Protein AF-A0A967I7N5-F1 (afdb_monomer_lite)

Radius of gyration: 12.43 Å; chains: 1; bounding box: 34×30×29 Å

Secondary structure (DSSP, 8-state):
--EEEEES---SGGGHHHHHHHHHHHHHTT--EEEEEES--HHHHHHHHHHHHHH--EEEEEEE-SSS-EEEEEEEEE--

Structure (mmCIF, N/CA/C/O backbone):
data_AF-A0A967I7N5-F1
#
_entry.id   AF-A0A967I7N5-F1
#
loop_
_atom_site.group_PDB
_atom_site.id
_atom_site.type_symbol
_atom_site.label_atom_id
_atom_site.label_alt_id
_atom_site.label_comp_id
_atom_site.label_asym_id
_atom_site.label_entity_id
_atom_site.label_seq_id
_atom_site.pdbx_PDB_ins_code
_atom_site.Cartn_x
_atom_site.Cartn_y
_atom_site.Cartn_z
_atom_site.occupancy
_atom_site.B_iso_or_equiv
_atom_site.auth_seq_id
_atom_site.auth_comp_id
_atom_site.auth_asym_id
_atom_site.auth_atom_id
_atom_site.pdbx_PDB_model_num
ATOM 1 N N . VAL A 1 1 ? -12.244 -11.822 12.349 1.00 71.25 1 VAL A N 1
ATOM 2 C CA . VAL A 1 1 ? -11.505 -10.579 12.027 1.00 71.25 1 VAL A CA 1
ATOM 3 C C . VAL A 1 1 ? -11.571 -10.436 10.532 1.00 71.25 1 VAL A C 1
ATOM 5 O O . VAL A 1 1 ? -11.207 -11.395 9.865 1.00 71.25 1 VAL A O 1
ATOM 8 N N . ASP A 1 2 ? -12.055 -9.310 10.023 1.00 92.94 2 ASP A N 1
ATOM 9 C CA . ASP A 1 2 ? -12.144 -9.098 8.580 1.00 92.94 2 ASP A CA 1
ATOM 10 C C . ASP A 1 2 ? -10.861 -8.444 8.078 1.00 92.94 2 ASP A C 1
ATOM 12 O O . ASP A 1 2 ? -10.396 -7.447 8.646 1.00 92.94 2 ASP A O 1
ATOM 16 N N . VAL A 1 3 ? -10.280 -9.042 7.039 1.00 97.00 3 VAL A N 1
ATOM 17 C CA . VAL A 1 3 ? -8.985 -8.662 6.471 1.00 97.00 3 VAL A CA 1
ATOM 18 C C . VAL A 1 3 ? -9.124 -8.522 4.959 1.00 97.00 3 VAL A C 1
ATOM 20 O O . VAL A 1 3 ? -9.688 -9.399 4.307 1.00 97.00 3 VAL A O 1
ATOM 23 N N . LEU A 1 4 ? -8.586 -7.438 4.397 1.00 97.50 4 LEU A N 1
ATOM 24 C CA . LEU A 1 4 ? -8.408 -7.281 2.953 1.00 97.50 4 LEU A CA 1
ATOM 25 C C . LEU A 1 4 ? -6.942 -7.534 2.597 1.00 97.50 4 LEU A C 1
ATOM 27 O O . LEU A 1 4 ? -6.058 -6.818 3.064 1.00 97.50 4 LEU A O 1
ATOM 31 N N . LEU A 1 5 ? -6.699 -8.525 1.742 1.00 97.75 5 LEU A N 1
ATOM 32 C CA . LEU A 1 5 ? -5.375 -8.847 1.216 1.00 97.75 5 LEU A CA 1
ATOM 33 C C . LEU A 1 5 ? -5.329 -8.558 -0.287 1.00 97.75 5 LEU A C 1
ATOM 35 O O . LEU A 1 5 ? -6.258 -8.907 -1.015 1.00 97.75 5 LEU A O 1
ATOM 39 N N . GLY A 1 6 ? -4.239 -7.954 -0.751 1.00 97.38 6 GLY A N 1
ATOM 40 C CA . GLY A 1 6 ? -3.923 -7.793 -2.168 1.00 97.38 6 GLY A CA 1
ATOM 41 C C . GLY A 1 6 ? -2.428 -7.981 -2.398 1.00 97.38 6 GLY A C 1
ATOM 42 O O . GLY A 1 6 ? -1.621 -7.576 -1.568 1.00 97.38 6 GLY A O 1
ATOM 43 N N . ALA A 1 7 ? -2.042 -8.605 -3.505 1.00 96.38 7 ALA A N 1
ATOM 44 C CA . ALA A 1 7 ? -0.641 -8.793 -3.860 1.00 96.38 7 ALA A CA 1
ATOM 45 C C . ALA A 1 7 ? -0.481 -8.637 -5.369 1.00 96.38 7 ALA A C 1
ATOM 47 O O . ALA A 1 7 ? -1.257 -9.228 -6.115 1.00 96.38 7 ALA A O 1
ATOM 48 N N . ASP A 1 8 ? 0.501 -7.842 -5.795 1.00 94.00 8 ASP A N 1
ATOM 49 C CA . ASP A 1 8 ? 0.810 -7.619 -7.213 1.00 94.00 8 ASP A CA 1
ATOM 50 C C . ASP A 1 8 ? -0.399 -7.083 -8.011 1.00 94.00 8 ASP A C 1
ATOM 52 O O . ASP A 1 8 ? -0.656 -7.469 -9.146 1.00 94.00 8 ASP A O 1
ATOM 56 N N . ILE A 1 9 ? -1.179 -6.187 -7.393 1.00 95.75 9 ILE A N 1
ATOM 57 C CA . ILE A 1 9 ? -2.377 -5.588 -8.009 1.00 95.75 9 ILE A CA 1
ATOM 58 C C . ILE A 1 9 ? -2.151 -4.157 -8.515 1.00 95.75 9 ILE A C 1
ATOM 60 O O . ILE A 1 9 ? -2.982 -3.645 -9.257 1.00 95.75 9 ILE A O 1
ATOM 64 N N . CYS A 1 10 ? -1.040 -3.505 -8.155 1.00 95.75 10 CYS A N 1
ATOM 65 C CA . CYS A 1 10 ? -0.695 -2.146 -8.585 1.00 95.75 10 CYS A CA 1
ATOM 66 C C . CYS A 1 10 ? 0.223 -2.176 -9.821 1.00 95.75 10 CYS A C 1
ATOM 68 O O . CYS A 1 10 ? 1.326 -1.640 -9.802 1.00 95.75 10 CYS A O 1
ATOM 70 N N . PHE A 1 11 ? -0.193 -2.854 -10.892 1.00 94.75 11 PHE A N 1
ATOM 71 C CA . PHE A 1 11 ? 0.659 -3.074 -12.071 1.00 94.75 11 PHE A CA 1
ATOM 72 C C . PHE A 1 11 ? 0.474 -2.051 -13.203 1.00 94.75 11 PHE A C 1
ATOM 74 O O . PHE A 1 11 ? 1.347 -1.953 -14.061 1.00 94.75 11 PHE A O 1
ATOM 81 N N . TRP A 1 12 ? -0.619 -1.283 -13.194 1.00 96.31 12 TRP A N 1
ATOM 82 C CA . TRP A 1 12 ? -0.896 -0.193 -14.137 1.00 96.31 12 TRP A CA 1
ATOM 83 C C . TRP A 1 12 ? -1.228 1.095 -13.386 1.00 96.31 12 TRP A C 1
ATOM 85 O O . TRP A 1 12 ? -1.849 1.049 -12.319 1.00 96.31 12 TRP A O 1
ATOM 95 N N . ASP A 1 13 ? -0.849 2.237 -13.954 1.00 94.38 13 ASP A N 1
ATOM 96 C CA . ASP A 1 13 ? -1.013 3.552 -13.324 1.00 94.38 13 ASP A CA 1
ATOM 97 C C . ASP A 1 13 ? -2.491 3.858 -13.030 1.00 94.38 13 ASP A C 1
ATOM 99 O O . ASP A 1 13 ? -2.847 4.366 -11.964 1.00 94.38 13 ASP A O 1
ATOM 103 N N . GLU A 1 14 ? -3.395 3.432 -13.913 1.00 96.50 14 GLU A N 1
ATOM 104 C CA . GLU A 1 14 ? -4.837 3.627 -13.767 1.00 96.50 14 GLU A CA 1
ATOM 105 C C . GLU A 1 14 ? -5.433 2.860 -12.576 1.00 96.50 14 GLU A C 1
ATOM 107 O O . GLU A 1 14 ? -6.571 3.135 -12.181 1.00 96.50 14 GLU A O 1
ATOM 112 N N . LEU A 1 15 ? -4.695 1.910 -11.983 1.00 97.06 15 LEU A N 1
ATOM 113 C CA . LEU A 1 15 ? -5.156 1.085 -10.864 1.00 97.06 15 LEU A CA 1
ATOM 114 C C . LEU A 1 15 ? -4.983 1.752 -9.497 1.00 97.06 15 LEU A C 1
ATOM 116 O O . LEU A 1 15 ? -5.699 1.369 -8.565 1.00 97.06 15 LEU A O 1
ATOM 120 N N . ALA A 1 16 ? -4.144 2.786 -9.364 1.00 96.88 16 ALA A N 1
ATOM 121 C CA . ALA A 1 16 ? -3.960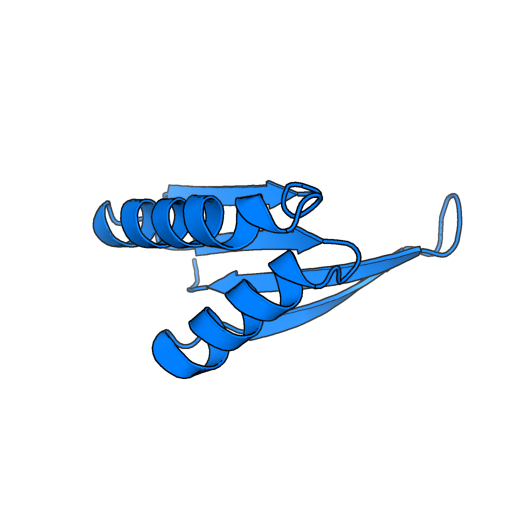 3.499 -8.094 1.00 96.88 16 ALA A CA 1
ATOM 122 C C . ALA A 1 16 ? -5.306 3.991 -7.526 1.00 96.88 16 ALA A C 1
ATOM 124 O O . ALA A 1 16 ? -5.688 3.712 -6.383 1.00 96.88 16 ALA A O 1
ATOM 125 N N . GLN A 1 17 ? -6.105 4.646 -8.370 1.00 97.69 17 GLN A N 1
ATOM 126 C CA . GLN A 1 17 ? -7.398 5.206 -7.986 1.00 97.69 17 GLN A CA 1
ATOM 127 C C . GLN A 1 17 ? -8.460 4.145 -7.615 1.00 97.69 17 GLN A C 1
ATOM 129 O O . GLN A 1 17 ? -9.067 4.257 -6.540 1.00 97.69 17 GLN A O 1
ATOM 134 N N . PRO A 1 18 ? -8.727 3.114 -8.443 1.00 98.00 18 PRO A N 1
ATOM 135 C CA . PRO A 1 18 ? -9.585 1.988 -8.084 1.00 98.00 18 PRO A CA 1
ATOM 136 C C . PRO A 1 18 ? -9.174 1.282 -6.790 1.00 98.00 18 PRO A C 1
ATOM 138 O O . PRO A 1 18 ? -10.041 1.032 -5.948 1.00 98.00 18 PRO A O 1
ATOM 141 N N . ILE A 1 19 ? -7.881 1.007 -6.597 1.00 97.94 19 ILE A N 1
ATOM 142 C CA . ILE A 1 19 ? -7.375 0.290 -5.418 1.00 97.94 19 ILE A CA 1
ATOM 143 C C . ILE A 1 19 ? -7.548 1.142 -4.166 1.00 97.94 19 ILE A C 1
ATOM 145 O O . ILE A 1 19 ? -8.104 0.673 -3.172 1.00 97.94 19 ILE A O 1
ATOM 149 N N . ARG A 1 20 ? -7.216 2.434 -4.231 1.00 97.81 20 ARG A N 1
ATOM 150 C CA . ARG A 1 20 ? -7.492 3.373 -3.138 1.00 97.81 20 ARG A CA 1
ATOM 151 C C . ARG A 1 20 ? -8.971 3.368 -2.746 1.00 97.81 20 ARG A C 1
ATOM 153 O O . ARG A 1 20 ? -9.305 3.294 -1.562 1.00 97.81 20 ARG A O 1
ATOM 160 N N . ARG A 1 21 ? -9.884 3.406 -3.726 1.00 98.25 21 ARG A N 1
ATOM 161 C CA . ARG A 1 21 ? -11.337 3.346 -3.472 1.00 98.25 21 ARG A CA 1
ATOM 162 C C . ARG A 1 21 ? -11.785 2.000 -2.903 1.00 98.25 21 ARG A C 1
ATOM 164 O O . ARG A 1 21 ? -12.714 1.976 -2.096 1.00 98.25 21 ARG A O 1
ATOM 171 N N . LEU A 1 22 ? -11.178 0.890 -3.317 1.00 98.00 22 LEU A N 1
ATOM 172 C CA . LEU A 1 2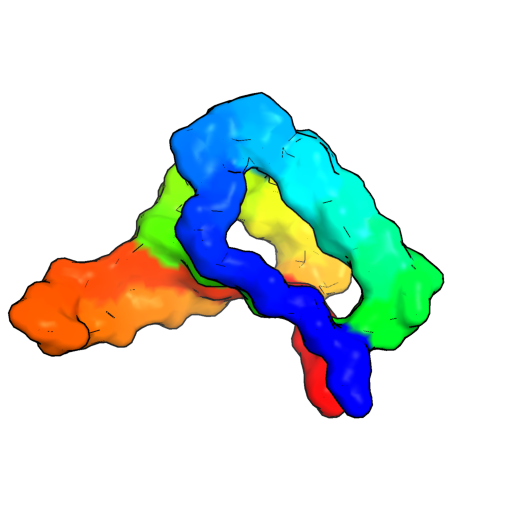2 ? -11.435 -0.434 -2.749 1.00 98.00 22 LEU A CA 1
ATOM 173 C C . LEU A 1 22 ? -11.064 -0.465 -1.263 1.00 98.00 22 LEU A C 1
ATOM 175 O O . LEU A 1 22 ? -11.920 -0.788 -0.443 1.00 98.00 22 LEU A O 1
ATOM 179 N N . ILE A 1 23 ? -9.850 -0.035 -0.920 1.00 97.88 23 ILE A N 1
ATOM 180 C CA . ILE A 1 23 ? -9.365 0.018 0.464 1.00 97.88 23 ILE A CA 1
ATOM 181 C C . ILE A 1 23 ? -10.282 0.902 1.321 1.00 97.88 23 ILE A C 1
ATOM 183 O O . ILE A 1 23 ? -10.753 0.478 2.373 1.00 97.88 23 ILE A O 1
ATOM 187 N N . LEU A 1 24 ? -10.639 2.101 0.848 1.00 97.75 24 LEU A N 1
ATOM 188 C CA . LEU A 1 24 ? -11.560 2.993 1.567 1.00 97.75 24 LEU A CA 1
ATOM 189 C C . LEU A 1 24 ? -12.963 2.397 1.758 1.00 97.75 24 LEU A C 1
ATOM 191 O O . LEU A 1 24 ? -13.633 2.701 2.745 1.00 97.75 24 LEU A O 1
ATOM 195 N N . ARG A 1 25 ? -13.453 1.589 0.811 1.00 98.12 25 ARG A N 1
ATOM 196 C CA . ARG A 1 25 ? -14.725 0.866 0.968 1.00 98.12 25 ARG A CA 1
ATOM 197 C C . ARG A 1 25 ? -14.605 -0.243 2.007 1.00 98.12 25 ARG A C 1
ATOM 199 O O . ARG A 1 25 ? -15.484 -0.336 2.853 1.00 98.12 25 ARG A O 1
ATOM 206 N N . ALA A 1 26 ? -13.519 -1.010 1.983 1.00 97.19 26 ALA A N 1
ATOM 207 C CA . ALA A 1 26 ? -13.260 -2.066 2.956 1.00 97.19 26 ALA A CA 1
ATOM 208 C C . ALA A 1 26 ? -13.192 -1.513 4.388 1.00 97.19 26 ALA A C 1
ATOM 210 O O . ALA A 1 26 ? -13.896 -1.997 5.270 1.00 97.19 26 ALA A O 1
ATOM 211 N N . LEU A 1 27 ? -12.439 -0.428 4.600 1.00 95.81 27 LEU A N 1
ATOM 212 C CA . LEU A 1 27 ? -12.350 0.236 5.905 1.00 95.81 27 LEU A CA 1
ATOM 213 C C . LEU A 1 27 ? -13.718 0.744 6.390 1.00 95.81 27 LEU A C 1
ATOM 215 O O . LEU A 1 27 ? -14.062 0.577 7.555 1.00 95.81 27 LEU A O 1
ATOM 219 N N . ARG A 1 28 ? -14.539 1.320 5.497 1.00 96.56 28 ARG A N 1
ATOM 220 C CA . ARG A 1 28 ? -15.915 1.736 5.834 1.00 96.56 28 ARG A CA 1
ATOM 221 C C . ARG A 1 28 ? -16.840 0.565 6.170 1.00 96.56 28 ARG A C 1
ATOM 223 O O . ARG A 1 28 ? -17.793 0.764 6.911 1.00 96.56 28 ARG A O 1
ATOM 230 N N . ALA A 1 29 ? -16.569 -0.621 5.633 1.00 97.06 29 ALA A N 1
ATOM 231 C CA . ALA A 1 29 ? -17.313 -1.841 5.926 1.00 97.06 29 ALA A CA 1
ATOM 232 C C . ALA A 1 29 ? 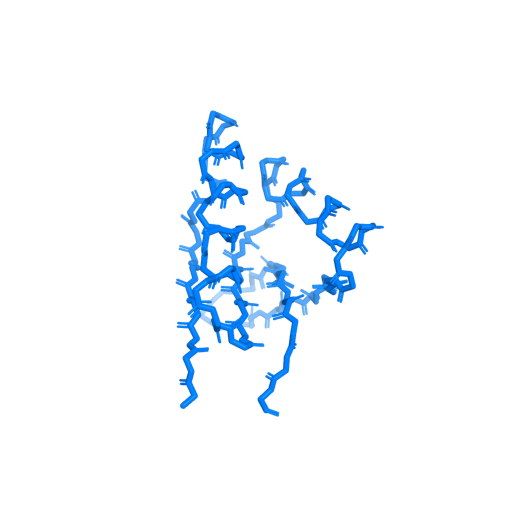-16.862 -2.533 7.229 1.00 97.06 29 ALA A C 1
ATOM 234 O O . ALA A 1 29 ? -17.419 -3.566 7.580 1.00 97.06 29 ALA A O 1
ATOM 235 N N . GLY A 1 30 ? -15.875 -1.979 7.946 1.00 95.81 30 GLY A N 1
ATOM 236 C CA . GLY A 1 30 ? -15.400 -2.520 9.222 1.00 95.81 30 GLY A CA 1
ATOM 237 C C . GLY A 1 30 ? -14.204 -3.469 9.121 1.00 95.81 30 GLY A C 1
ATOM 238 O O . GLY A 1 30 ? -13.832 -4.068 10.129 1.00 95.81 30 GLY A O 1
ATOM 239 N N . VAL A 1 31 ? -13.564 -3.590 7.948 1.00 96.94 31 VAL A N 1
ATOM 240 C CA . VAL A 1 31 ? -12.290 -4.320 7.817 1.00 96.94 31 VAL A CA 1
ATOM 241 C C . VAL A 1 31 ? -11.251 -3.700 8.7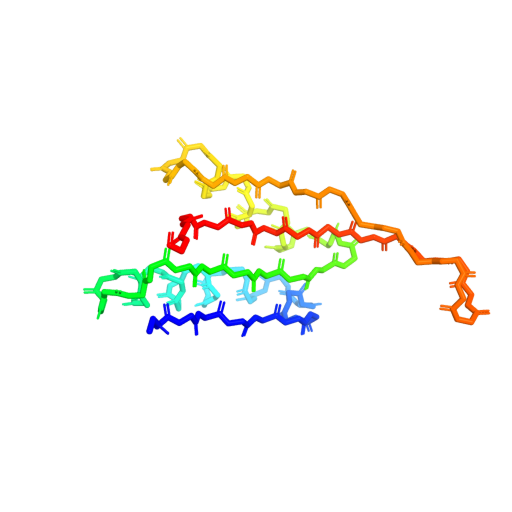47 1.00 96.94 31 VAL A C 1
ATOM 243 O O . VAL A 1 31 ? -11.008 -2.493 8.697 1.00 96.94 31 VAL A O 1
ATOM 246 N N . ARG A 1 32 ? -10.639 -4.535 9.595 1.00 95.69 32 ARG A N 1
ATOM 247 C CA . ARG A 1 32 ? -9.730 -4.088 10.666 1.00 95.69 32 ARG A CA 1
ATOM 248 C C . ARG A 1 32 ? -8.263 -4.100 10.248 1.00 95.69 32 ARG A C 1
ATOM 250 O O . ARG A 1 32 ? -7.463 -3.358 10.811 1.00 95.69 32 ARG A O 1
ATOM 257 N N . LEU A 1 33 ? -7.934 -4.888 9.224 1.00 96.94 33 LEU A N 1
ATOM 258 C CA . LEU A 1 33 ? -6.590 -4.987 8.668 1.00 96.94 33 LEU A CA 1
ATOM 259 C C . LEU A 1 33 ? -6.625 -5.010 7.137 1.00 96.94 33 LEU A C 1
ATOM 261 O O . LEU A 1 33 ? -7.350 -5.799 6.530 1.00 96.94 33 LEU A O 1
ATOM 265 N N . VAL A 1 34 ? -5.797 -4.177 6.514 1.00 98.00 34 VAL A N 1
ATOM 266 C CA . VAL A 1 34 ? -5.523 -4.211 5.073 1.00 98.00 34 VAL A CA 1
ATOM 267 C C . VAL A 1 34 ? -4.031 -4.426 4.858 1.00 98.00 34 VAL A C 1
ATOM 269 O O . VAL A 1 34 ? -3.229 -3.719 5.467 1.00 98.00 34 VAL A O 1
ATOM 272 N N . LEU A 1 35 ? -3.670 -5.375 3.992 1.00 97.94 35 LEU A N 1
ATOM 273 C CA . LEU A 1 35 ? -2.293 -5.624 3.561 1.00 97.94 35 LEU A CA 1
ATOM 274 C C . LEU A 1 35 ? -2.229 -5.654 2.031 1.00 97.94 35 LEU A C 1
ATOM 276 O O . LEU A 1 35 ? -2.885 -6.493 1.411 1.00 97.94 35 LEU A O 1
ATOM 280 N N . ILE A 1 36 ? -1.438 -4.762 1.433 1.00 98.12 36 ILE A N 1
ATOM 281 C CA . ILE A 1 36 ? -1.167 -4.741 -0.010 1.00 98.12 36 ILE A CA 1
ATOM 282 C C . ILE A 1 36 ? 0.324 -4.962 -0.238 1.00 98.12 36 ILE A C 1
ATOM 284 O O . ILE A 1 36 ? 1.121 -4.144 0.205 1.00 98.12 36 ILE A O 1
ATOM 288 N N . GLY A 1 37 ? 0.696 -6.050 -0.909 1.00 97.75 37 GLY A N 1
ATOM 289 C CA . GLY A 1 37 ? 2.076 -6.346 -1.297 1.00 97.75 37 GLY A CA 1
ATOM 290 C C . GLY A 1 37 ? 2.373 -5.943 -2.740 1.00 97.75 37 GLY A C 1
ATOM 291 O O . GLY A 1 37 ? 1.582 -6.241 -3.638 1.00 97.75 37 GLY A O 1
ATOM 292 N N . ASP A 1 38 ? 3.519 -5.311 -2.974 1.00 97.00 38 ASP A N 1
ATOM 293 C CA . ASP A 1 38 ? 3.957 -4.869 -4.301 1.00 97.00 38 ASP A CA 1
ATOM 294 C C . ASP A 1 38 ? 5.493 -4.811 -4.398 1.00 97.00 38 ASP A C 1
ATOM 296 O O . ASP A 1 38 ? 6.145 -4.559 -3.388 1.00 97.00 38 ASP A O 1
ATOM 300 N N . PRO A 1 39 ? 6.111 -4.992 -5.578 1.00 94.88 39 PRO A N 1
ATOM 301 C CA . PRO A 1 39 ? 7.536 -4.710 -5.776 1.00 94.88 39 PRO A CA 1
ATOM 302 C C . PRO A 1 39 ? 7.939 -3.228 -5.605 1.00 94.88 39 PRO A C 1
ATOM 304 O O . PRO A 1 39 ? 9.132 -2.943 -5.622 1.00 94.88 39 PRO A O 1
ATOM 307 N N . GLY A 1 40 ? 6.995 -2.292 -5.439 1.00 92.50 40 GLY A N 1
ATOM 308 C CA . GLY A 1 40 ? 7.272 -0.861 -5.233 1.00 92.50 40 GLY A CA 1
ATOM 309 C C . GLY A 1 40 ? 7.041 -0.013 -6.486 1.00 92.50 40 GLY A C 1
ATOM 310 O O . GLY A 1 40 ? 7.801 0.908 -6.776 1.00 92.50 40 GLY A O 1
ATOM 311 N N . ARG A 1 41 ? 6.028 -0.356 -7.290 1.00 94.75 41 ARG A N 1
ATOM 312 C CA . ARG A 1 41 ? 5.685 0.385 -8.515 1.00 94.75 41 ARG A CA 1
ATOM 313 C C . ARG A 1 41 ? 5.043 1.744 -8.193 1.00 94.75 41 ARG A C 1
ATOM 315 O O . ARG A 1 41 ? 4.384 1.867 -7.161 1.00 94.75 41 ARG A O 1
ATOM 322 N N . PRO A 1 42 ? 5.128 2.743 -9.094 1.00 96.38 42 PRO A N 1
ATOM 323 C CA . PRO A 1 42 ? 4.5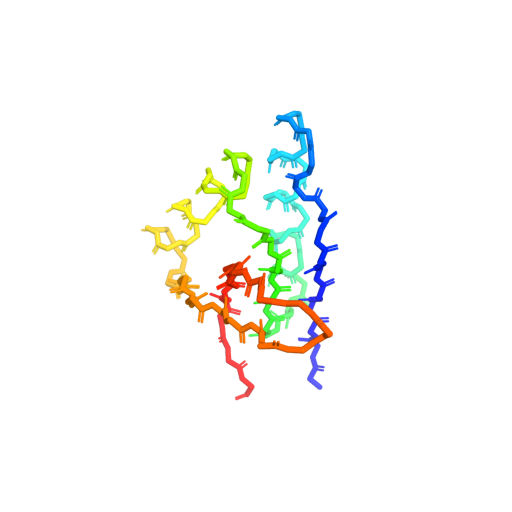25 4.065 -8.888 1.00 96.38 42 PRO A CA 1
ATOM 324 C C . PRO A 1 42 ? 3.067 4.073 -8.379 1.00 96.38 42 PRO A C 1
ATOM 326 O O . PRO A 1 42 ? 2.804 4.765 -7.396 1.00 96.38 42 PRO A O 1
ATOM 329 N N . PRO A 1 43 ? 2.117 3.283 -8.928 1.00 97.19 43 PRO A N 1
ATOM 330 C CA . PRO A 1 43 ? 0.751 3.231 -8.395 1.00 97.19 43 PRO A CA 1
ATOM 331 C C . PRO A 1 43 ? 0.661 2.682 -6.963 1.00 97.19 43 PRO A C 1
ATOM 333 O O . PRO A 1 43 ? -0.256 3.054 -6.230 1.00 97.19 43 PRO A O 1
ATOM 336 N N . PHE A 1 44 ? 1.578 1.799 -6.551 1.00 97.81 44 PHE A N 1
ATOM 337 C CA . PHE A 1 44 ? 1.667 1.339 -5.165 1.00 97.81 44 PHE A CA 1
ATOM 338 C C . PHE A 1 44 ? 2.186 2.450 -4.250 1.00 97.81 44 PHE A C 1
ATOM 340 O O . PHE A 1 44 ? 1.607 2.682 -3.190 1.00 97.81 44 PHE A O 1
ATOM 347 N N . GLU A 1 45 ? 3.232 3.160 -4.670 1.00 96.62 45 GLU A N 1
ATOM 348 C CA . GLU A 1 45 ? 3.785 4.284 -3.909 1.00 96.62 45 GLU A CA 1
ATOM 349 C C . GLU A 1 45 ? 2.740 5.393 -3.718 1.00 96.62 45 GLU A C 1
ATOM 351 O O . GLU A 1 45 ? 2.533 5.841 -2.593 1.00 96.62 45 GLU A O 1
ATOM 356 N N . GLU A 1 46 ? 1.978 5.746 -4.762 1.00 97.31 46 GLU A N 1
ATOM 357 C CA . GLU A 1 46 ? 0.909 6.756 -4.678 1.00 97.31 46 GLU A CA 1
ATOM 358 C C . GLU A 1 46 ? -0.131 6.404 -3.600 1.00 97.31 46 GLU A C 1
ATOM 360 O O . GLU A 1 46 ? -0.502 7.236 -2.761 1.00 97.31 46 GLU A O 1
ATOM 365 N N . ILE A 1 47 ? -0.632 5.161 -3.601 1.00 97.38 47 ILE A N 1
ATOM 366 C CA . ILE A 1 47 ? -1.610 4.746 -2.588 1.00 97.38 47 ILE A CA 1
ATOM 367 C C . ILE A 1 47 ? -0.957 4.600 -1.211 1.00 97.38 47 ILE A C 1
ATOM 369 O O . ILE A 1 47 ? -1.593 4.931 -0.208 1.00 97.38 47 ILE A O 1
ATOM 373 N N . GLY A 1 48 ? 0.295 4.145 -1.154 1.00 97.44 48 GLY A N 1
ATOM 374 C CA . GLY A 1 48 ? 1.084 4.019 0.063 1.00 97.44 48 GLY A CA 1
ATOM 375 C C . GLY A 1 48 ? 1.216 5.358 0.772 1.00 97.44 48 GLY A C 1
ATOM 376 O O . GLY A 1 48 ? 0.757 5.499 1.906 1.00 97.44 48 GLY A O 1
ATOM 377 N N . GLU A 1 49 ? 1.729 6.370 0.074 1.00 96.81 49 GLU A N 1
ATOM 378 C CA . GLU A 1 49 ? 1.845 7.742 0.569 1.00 96.81 49 GLU A CA 1
ATOM 379 C C . GLU A 1 49 ? 0.501 8.296 1.045 1.00 96.81 49 GLU A C 1
ATOM 381 O O . GLU A 1 49 ? 0.417 8.913 2.110 1.00 96.81 49 GLU A O 1
ATOM 386 N N . TYR A 1 50 ? -0.580 8.057 0.295 1.00 97.50 50 TYR A N 1
ATOM 387 C CA . TYR A 1 50 ? -1.912 8.497 0.700 1.00 97.50 50 TYR A CA 1
ATOM 388 C C . TYR A 1 50 ? -2.325 7.904 2.056 1.00 97.50 50 TYR A C 1
ATOM 390 O O . TYR A 1 50 ? -2.777 8.639 2.939 1.00 97.50 50 TYR A O 1
ATOM 398 N N . PHE A 1 51 ? -2.197 6.587 2.241 1.00 97.75 51 PHE A N 1
ATOM 399 C CA . PHE A 1 51 ? -2.656 5.926 3.466 1.00 97.75 51 PHE A CA 1
ATOM 400 C C . PHE A 1 51 ? -1.716 6.142 4.652 1.00 97.75 51 PHE A C 1
ATOM 402 O O . PHE A 1 51 ? -2.212 6.306 5.770 1.00 97.75 51 PHE A O 1
ATOM 409 N N . VAL A 1 52 ? -0.406 6.241 4.422 1.00 97.19 52 VAL A N 1
ATOM 410 C CA . VAL A 1 52 ? 0.564 6.658 5.444 1.00 97.19 52 VAL A CA 1
ATOM 411 C C . VAL A 1 52 ? 0.205 8.054 5.958 1.00 97.19 52 VAL A C 1
ATOM 413 O O . VAL A 1 52 ? -0.043 8.233 7.149 1.00 97.19 52 VAL A O 1
ATOM 416 N N . ASN A 1 53 ? 0.039 9.029 5.060 1.00 94.81 53 ASN A N 1
ATOM 417 C CA . ASN A 1 53 ? -0.184 10.423 5.448 1.00 94.81 53 ASN A CA 1
ATOM 418 C C . ASN A 1 53 ? -1.588 10.714 5.998 1.00 94.81 53 ASN A C 1
ATOM 420 O O . ASN A 1 53 ? -1.765 11.660 6.766 1.00 94.81 53 ASN A O 1
ATOM 424 N N . LYS A 1 54 ? -2.622 9.980 5.563 1.00 90.75 54 LYS A N 1
ATOM 425 C CA . LYS A 1 54 ? -4.026 10.323 5.871 1.00 90.75 54 LYS A CA 1
ATOM 426 C C . LYS A 1 54 ? -4.733 9.347 6.802 1.00 90.75 54 LYS A C 1
ATOM 428 O O . LYS A 1 54 ? -5.822 9.672 7.273 1.00 90.75 54 LYS A O 1
ATOM 433 N N . ARG A 1 55 ? -4.203 8.139 7.008 1.00 84.56 55 ARG A N 1
ATOM 434 C CA . ARG A 1 55 ? -4.939 7.040 7.663 1.00 84.56 55 ARG A CA 1
ATOM 435 C C . ARG A 1 55 ? -4.096 6.202 8.626 1.00 84.56 55 ARG A C 1
ATOM 437 O O . ARG A 1 55 ? -4.588 5.174 9.078 1.00 84.56 55 ARG A O 1
ATOM 444 N N . GLY A 1 56 ? -2.873 6.628 8.947 1.00 90.00 56 GLY A N 1
ATOM 445 C CA . GLY A 1 56 ? -1.988 5.878 9.844 1.00 90.00 56 GLY A CA 1
ATOM 446 C C . GLY A 1 56 ? -1.562 4.530 9.264 1.00 90.00 56 GLY A C 1
ATOM 447 O O . GLY A 1 56 ? -1.380 3.571 10.010 1.00 90.00 56 GLY A O 1
ATOM 448 N N . GLY A 1 57 ? -1.481 4.440 7.934 1.00 96.19 57 GLY A N 1
ATOM 449 C CA . GLY A 1 57 ? -0.862 3.303 7.270 1.00 96.19 57 GLY A CA 1
ATOM 450 C C . GLY A 1 57 ? 0.648 3.272 7.506 1.00 96.19 57 GLY A C 1
ATOM 451 O O . GLY A 1 57 ? 1.262 4.279 7.852 1.00 96.19 57 GLY A O 1
ATOM 452 N N . GLU A 1 58 ? 1.241 2.112 7.283 1.00 97.62 58 GLU A N 1
ATOM 453 C CA . GLU A 1 58 ? 2.669 1.848 7.410 1.00 97.62 58 GLU A CA 1
ATOM 454 C C . GLU A 1 58 ? 3.154 1.163 6.129 1.00 97.62 58 GLU A C 1
ATOM 456 O O . GLU A 1 58 ? 2.467 0.287 5.600 1.00 97.62 58 GLU A O 1
ATOM 461 N N . LEU A 1 59 ? 4.324 1.558 5.626 1.00 97.44 59 LEU A N 1
ATOM 462 C CA . LEU A 1 59 ? 5.013 0.845 4.553 1.00 97.44 59 LEU A CA 1
ATOM 463 C C . LEU A 1 59 ? 6.134 0.016 5.171 1.00 97.44 59 LEU A C 1
ATOM 465 O O . LEU A 1 59 ? 7.043 0.556 5.795 1.00 97.44 59 LEU A O 1
ATOM 469 N N . LEU A 1 60 ? 6.043 -1.293 4.992 1.00 97.12 60 LEU A N 1
ATOM 470 C CA . LEU A 1 60 ? 7.012 -2.267 5.467 1.00 97.12 60 LEU A CA 1
ATOM 471 C C . LEU A 1 60 ? 7.832 -2.761 4.285 1.00 97.12 60 LEU A C 1
ATOM 473 O O . LEU A 1 60 ? 7.258 -3.181 3.280 1.00 97.12 60 LEU A O 1
ATOM 477 N N . ASP A 1 61 ? 9.150 -2.777 4.410 1.00 96.31 61 ASP A N 1
ATOM 478 C CA . ASP A 1 61 ? 9.997 -3.404 3.402 1.00 96.31 61 ASP A CA 1
ATOM 479 C C . ASP A 1 61 ? 10.014 -4.924 3.600 1.00 96.31 61 ASP A C 1
ATOM 481 O O . ASP A 1 6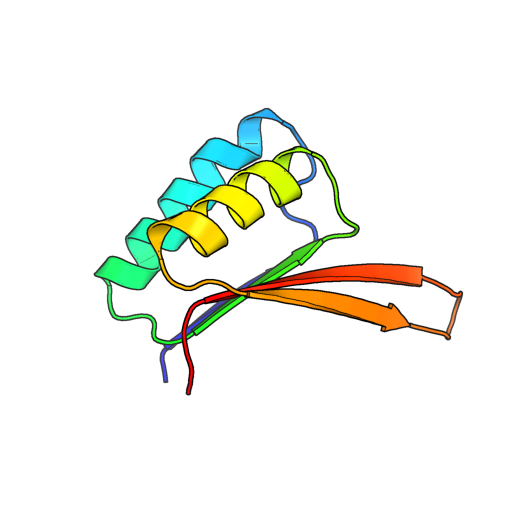1 ? 10.043 -5.442 4.721 1.00 96.31 61 ASP A O 1
ATOM 485 N N . TRP A 1 62 ? 9.981 -5.655 2.492 1.00 94.44 62 TRP A N 1
ATOM 486 C CA . TRP A 1 62 ? 9.972 -7.108 2.461 1.00 94.44 62 TRP A CA 1
ATOM 487 C C . TRP A 1 62 ? 11.071 -7.624 1.541 1.00 94.44 62 TRP A C 1
ATOM 489 O O . TRP A 1 62 ? 11.259 -7.136 0.428 1.00 94.44 62 TRP A O 1
ATOM 499 N N . THR A 1 63 ? 11.779 -8.662 1.982 1.00 94.38 63 THR A N 1
ATOM 500 C CA . THR A 1 63 ? 12.790 -9.330 1.159 1.00 94.38 63 THR A CA 1
ATOM 501 C C . THR A 1 63 ? 12.628 -10.842 1.225 1.00 94.38 63 THR A C 1
ATOM 503 O O . THR A 1 63 ? 12.343 -11.418 2.274 1.00 94.38 63 THR A O 1
ATOM 506 N N . ALA A 1 64 ? 12.827 -11.503 0.088 1.00 91.88 64 ALA A N 1
ATOM 507 C CA . ALA A 1 64 ? 12.853 -12.954 -0.025 1.00 91.88 64 ALA A CA 1
ATOM 508 C C . ALA A 1 64 ? 14.189 -13.381 -0.634 1.00 91.88 64 ALA A C 1
ATOM 510 O O . ALA A 1 64 ? 14.584 -12.864 -1.673 1.00 91.88 64 ALA A O 1
ATOM 511 N N . GLN A 1 65 ? 14.896 -14.327 -0.009 1.00 93.62 65 GLN A N 1
ATOM 512 C CA . GLN A 1 65 ? 16.203 -14.794 -0.503 1.00 93.62 65 GLN A CA 1
ATOM 513 C C . GLN A 1 65 ? 16.102 -15.983 -1.474 1.00 93.62 65 GLN A C 1
ATOM 515 O O . GLN A 1 65 ? 17.027 -16.225 -2.248 1.00 93.62 65 GLN A O 1
ATOM 520 N N . ARG A 1 66 ? 14.998 -16.742 -1.439 1.00 91.75 66 ARG A N 1
ATOM 521 C CA . ARG A 1 66 ? 14.781 -17.954 -2.247 1.00 91.75 66 ARG A CA 1
ATOM 522 C C . ARG A 1 66 ? 13.394 -17.932 -2.908 1.00 91.75 66 ARG A C 1
ATOM 524 O O . ARG A 1 66 ? 12.463 -17.434 -2.282 1.00 91.75 66 ARG A O 1
ATOM 531 N N . PRO A 1 67 ? 13.238 -18.488 -4.129 1.00 90.69 67 PRO A N 1
ATOM 532 C CA . PRO A 1 67 ? 14.270 -19.136 -4.953 1.00 90.69 67 PRO A CA 1
ATOM 533 C C . PRO A 1 67 ? 15.254 -18.152 -5.609 1.00 90.69 67 PRO A C 1
ATOM 535 O O . PRO A 1 67 ? 16.329 -18.563 -6.033 1.00 90.69 67 PRO A O 1
ATOM 538 N N . ARG A 1 68 ? 14.919 -16.859 -5.663 1.00 89.75 68 ARG A N 1
ATOM 539 C CA . ARG A 1 68 ? 15.811 -15.771 -6.085 1.00 89.75 68 ARG A CA 1
ATOM 540 C C . ARG A 1 68 ? 15.630 -14.582 -5.152 1.00 89.75 68 ARG A C 1
ATOM 542 O O . ARG A 1 68 ? 14.515 -14.361 -4.676 1.00 89.75 68 ARG A O 1
ATOM 549 N N . ARG A 1 69 ? 16.703 -13.813 -4.932 1.00 92.31 69 ARG A N 1
ATOM 550 C CA . ARG A 1 69 ? 16.618 -12.565 -4.169 1.00 92.31 69 ARG A CA 1
ATOM 551 C C . ARG A 1 69 ? 15.597 -11.644 -4.830 1.00 92.31 69 ARG A C 1
ATOM 553 O O . ARG A 1 69 ? 15.754 -11.305 -5.997 1.00 92.31 69 ARG A O 1
ATOM 560 N N . SER A 1 70 ? 14.575 -11.281 -4.071 1.00 92.44 70 SER A N 1
ATOM 561 C CA . SER A 1 70 ? 13.516 -10.369 -4.485 1.00 92.44 70 SER A CA 1
ATOM 562 C C . SER A 1 70 ? 13.229 -9.414 -3.341 1.00 92.44 70 SER A C 1
ATOM 564 O O . SER A 1 70 ? 13.307 -9.796 -2.170 1.00 92.44 70 SER A O 1
ATOM 566 N N . GLU A 1 71 ? 12.902 -8.184 -3.691 1.00 93.88 71 GLU A N 1
ATOM 567 C CA . GLU A 1 71 ? 12.533 -7.134 -2.754 1.00 93.88 71 GLU A CA 1
ATOM 568 C C . GLU A 1 71 ? 11.131 -6.660 -3.110 1.00 93.88 71 GLU A C 1
ATOM 570 O O . GLU A 1 71 ? 10.672 -6.806 -4.245 1.00 93.88 71 GLU A O 1
ATOM 575 N N . GLY A 1 72 ? 10.435 -6.147 -2.116 1.00 94.81 72 GLY A N 1
ATOM 576 C CA . GLY A 1 72 ? 9.115 -5.583 -2.271 1.00 94.81 72 GLY A CA 1
ATOM 577 C C . GLY A 1 72 ? 8.729 -4.840 -1.013 1.00 94.81 72 GLY A C 1
ATOM 578 O O . GLY A 1 72 ? 9.522 -4.673 -0.087 1.00 94.81 72 GLY A O 1
ATOM 579 N N . ARG A 1 73 ? 7.491 -4.382 -0.991 1.00 97.00 73 ARG A N 1
ATOM 580 C CA . ARG A 1 73 ? 6.947 -3.545 0.061 1.00 97.00 73 ARG A CA 1
ATOM 581 C C . ARG A 1 73 ? 5.533 -3.988 0.376 1.00 97.00 73 ARG A C 1
ATOM 583 O O . ARG A 1 73 ? 4.830 -4.547 -0.468 1.00 97.00 73 ARG A O 1
ATOM 590 N N . ILE A 1 74 ? 5.124 -3.754 1.611 1.00 97.94 74 ILE A N 1
ATOM 591 C CA . ILE A 1 74 ? 3.792 -4.066 2.105 1.00 97.94 74 ILE A CA 1
ATOM 592 C C . ILE A 1 74 ? 3.205 -2.793 2.696 1.00 97.94 74 ILE A C 1
ATOM 594 O O . ILE A 1 74 ? 3.706 -2.275 3.690 1.00 97.94 74 ILE A O 1
ATOM 598 N N . LEU A 1 75 ? 2.112 -2.312 2.111 1.00 98.19 75 LEU A N 1
ATOM 599 C CA . LEU A 1 75 ? 1.261 -1.316 2.744 1.00 98.19 75 LEU A CA 1
ATOM 600 C C . LEU A 1 75 ? 0.369 -2.022 3.760 1.00 98.19 75 LEU A C 1
ATOM 602 O O . LEU A 1 75 ? -0.475 -2.842 3.393 1.00 98.19 75 LEU A O 1
ATOM 606 N N . ARG A 1 76 ? 0.527 -1.661 5.028 1.00 97.94 76 ARG A N 1
ATOM 607 C CA . ARG A 1 76 ? -0.305 -2.102 6.140 1.00 97.94 76 ARG A CA 1
ATOM 608 C C . ARG A 1 76 ? -1.199 -0.965 6.612 1.00 97.94 76 ARG A C 1
ATOM 610 O O . ARG A 1 76 ? -0.731 0.142 6.846 1.00 97.94 76 ARG A O 1
ATOM 617 N N . ILE A 1 77 ? -2.482 -1.247 6.819 1.00 97.50 77 ILE A N 1
ATOM 618 C CA . ILE A 1 77 ? -3.425 -0.310 7.442 1.00 97.50 77 ILE A CA 1
ATOM 619 C C . ILE A 1 77 ? -4.188 -1.053 8.535 1.00 97.50 77 ILE A C 1
ATOM 621 O O . ILE A 1 77 ? -4.829 -2.067 8.259 1.00 97.50 77 ILE A O 1
ATOM 625 N N . GLY A 1 78 ? -4.137 -0.533 9.761 1.00 94.44 78 GLY A N 1
ATOM 626 C CA . GLY A 1 78 ? -4.813 -1.123 10.915 1.00 94.44 78 GLY A CA 1
ATOM 627 C C . GLY A 1 78 ? -4.064 -2.293 11.569 1.00 94.44 78 GLY A C 1
ATOM 628 O O . GLY A 1 78 ? -2.864 -2.521 11.363 1.00 94.44 78 GLY A O 1
ATOM 629 N N . ASN A 1 79 ? -4.783 -3.018 12.422 1.00 88.88 79 ASN A N 1
ATOM 630 C CA . ASN A 1 79 ? -4.273 -4.075 13.292 1.00 88.88 79 ASN A CA 1
ATOM 631 C C . ASN A 1 79 ? -5.343 -5.150 13.575 1.00 88.88 79 ASN A C 1
ATOM 633 O O . ASN A 1 79 ? -6.518 -4.997 13.239 1.00 88.88 79 ASN A O 1
ATOM 637 N N . ILE A 1 80 ? -4.898 -6.271 14.150 1.00 81.62 80 ILE A N 1
ATOM 638 C CA . ILE A 1 80 ? -5.747 -7.403 14.563 1.00 81.62 80 ILE A CA 1
ATOM 639 C C . ILE A 1 80 ? -6.287 -7.163 15.969 1.00 81.62 80 ILE A C 1
ATOM 641 O O . ILE A 1 80 ? -5.518 -6.641 16.802 1.00 81.62 80 ILE A O 1
#

Sequence (80 aa):
VDVLLGADICFWDELAQPIRRLILRALRAGVRLVLIGDPGRPPFEEIGEYFVNKRGGELLDWTAQRPRRSEGRILRIGNI

Foldseek 3Di:
DAEAEEEAQQPDLVVLVVVLVVVVVCVVVPRQKYKYKDLDDPSVVSSLVVCVVPQVWDKDKDWDPPPHTGIIIMIMGHDD

pLDDT: mean 95.29, std 4.05, range [71.25, 98.25]